Protein AF-A0A1J5R018-F1 (afdb_monomer_lite)

Secondary structure (DSSP, 8-state):
---GGG-TTTTS----TT-HHHHHHHHHHHS-------SS--EEEEEEETTS---EEEEEEEE-TTSEEEEEESS---TT-EEEEE-SSS--EEEEEEEEEE---GGGTTS--EEEEEEE------

pLDDT: mean 77.44, std 15.28, range [35.25, 94.56]

Sequence (126 aa):
MPDRSDDPTARLVDVNWDDPRLRELLEATAQLHIEHRGDFAPRAVLLREAEGGAARHALLVAESDDGARTLLTDAALERGAVVVLDRGGERRELAAVDDCRHGLRHEDSGRTVHIVVLRRIRSAGR

Organism: NCBI:txid410659

Structure (mmCIF, N/CA/C/O backbone):
data_AF-A0A1J5R018-F1
#
_entry.id   AF-A0A1J5R018-F1
#
loop_
_atom_site.group_PDB
_atom_site.id
_atom_site.type_symbol
_atom_site.label_atom_id
_atom_site.label_alt_id
_atom_site.label_comp_id
_atom_site.label_asym_id
_atom_site.label_entity_id
_atom_site.label_seq_id
_atom_site.pdbx_PDB_ins_code
_atom_site.Cartn_x
_atom_site.Cartn_y
_atom_site.Cartn_z
_atom_site.occupancy
_atom_site.B_iso_or_equiv
_atom_site.auth_seq_id
_atom_site.auth_comp_id
_atom_site.auth_asym_id
_atom_site.auth_atom_id
_atom_site.pdbx_PDB_model_num
ATOM 1 N N . MET A 1 1 ? -18.090 19.944 -43.398 1.00 42.53 1 MET A N 1
ATOM 2 C CA . MET A 1 1 ? -17.075 18.877 -43.291 1.00 42.53 1 MET A CA 1
ATOM 3 C C . MET A 1 1 ? -15.761 19.572 -42.987 1.00 42.53 1 MET A C 1
ATOM 5 O O . MET A 1 1 ? -15.274 20.243 -43.887 1.00 42.53 1 MET A O 1
ATOM 9 N N . PRO A 1 2 ? -15.276 19.586 -41.735 1.00 45.44 2 PRO A N 1
ATOM 10 C CA . PRO A 1 2 ? -14.013 20.242 -41.430 1.00 45.44 2 PRO A CA 1
ATOM 11 C C . PRO A 1 2 ? -12.852 19.410 -41.985 1.00 45.44 2 PRO A C 1
ATOM 13 O O . PRO A 1 2 ? -12.834 18.185 -41.861 1.00 45.44 2 PRO A O 1
ATOM 16 N N . ASP A 1 3 ? -11.948 20.112 -42.656 1.00 51.06 3 ASP A N 1
ATOM 17 C CA . ASP A 1 3 ? -10.719 19.615 -43.254 1.00 51.06 3 ASP A CA 1
ATOM 18 C C . ASP A 1 3 ? -9.801 19.042 -42.162 1.00 51.06 3 ASP A C 1
ATOM 20 O O . ASP A 1 3 ? -9.506 19.698 -41.165 1.00 51.06 3 ASP A O 1
ATOM 24 N N . ARG A 1 4 ? -9.395 17.782 -42.330 1.00 55.50 4 ARG A N 1
ATOM 25 C CA . ARG A 1 4 ? -8.567 17.017 -41.382 1.00 55.50 4 ARG A CA 1
ATOM 26 C C . ARG A 1 4 ? -7.070 17.341 -41.538 1.00 55.50 4 ARG A C 1
ATOM 28 O O . ARG A 1 4 ? -6.241 16.633 -40.976 1.00 55.50 4 ARG A O 1
ATOM 35 N N . SER A 1 5 ? -6.733 18.361 -42.333 1.00 55.53 5 SER A N 1
ATOM 36 C CA . SER A 1 5 ? -5.367 18.698 -42.749 1.00 55.53 5 SER A CA 1
ATOM 37 C C . SER A 1 5 ? -4.555 19.530 -41.742 1.00 55.53 5 SER A C 1
ATOM 39 O O . SER A 1 5 ? -3.364 19.722 -41.974 1.00 55.53 5 SER A O 1
ATOM 41 N N . ASP A 1 6 ? -5.145 19.984 -40.633 1.00 55.94 6 ASP A N 1
ATOM 42 C CA . ASP A 1 6 ? -4.478 20.838 -39.630 1.00 55.94 6 ASP A CA 1
ATOM 43 C C . ASP A 1 6 ? -4.406 20.182 -38.239 1.00 55.94 6 ASP A C 1
ATOM 45 O O . ASP A 1 6 ? -4.509 20.846 -37.209 1.00 55.94 6 ASP A O 1
ATOM 49 N N . ASP A 1 7 ? -4.227 18.859 -38.182 1.00 55.78 7 ASP A N 1
ATOM 50 C CA . ASP A 1 7 ? -3.831 18.210 -36.932 1.00 55.78 7 ASP A CA 1
ATOM 51 C C . ASP A 1 7 ? -2.290 18.180 -36.832 1.00 55.78 7 ASP A C 1
ATOM 53 O O . ASP A 1 7 ? -1.646 17.357 -37.495 1.00 55.78 7 ASP A O 1
ATOM 57 N N . PRO A 1 8 ? -1.655 19.051 -36.019 1.00 56.19 8 PRO A N 1
ATOM 58 C CA . PRO A 1 8 ? -0.201 19.079 -35.861 1.00 56.19 8 PRO A CA 1
ATOM 59 C C . PRO A 1 8 ? 0.344 17.798 -35.211 1.00 56.19 8 PRO A C 1
ATOM 61 O O . PRO A 1 8 ? 1.558 17.583 -35.215 1.00 56.19 8 PRO A O 1
ATOM 64 N N . THR A 1 9 ? -0.529 16.929 -34.684 1.00 57.19 9 THR A N 1
ATOM 65 C CA . THR A 1 9 ? -0.159 15.616 -34.149 1.00 57.19 9 THR A CA 1
ATOM 66 C C . THR A 1 9 ? -0.137 14.509 -35.202 1.00 57.19 9 THR A C 1
ATOM 68 O O . THR A 1 9 ? 0.443 13.457 -34.955 1.00 57.19 9 THR A O 1
ATOM 71 N N . ALA A 1 10 ? -0.639 14.746 -36.421 1.00 55.03 10 ALA A N 1
ATOM 72 C CA . ALA A 1 10 ? -0.625 13.750 -37.499 1.00 55.03 10 ALA A CA 1
ATOM 73 C C . ALA A 1 10 ? 0.793 13.373 -37.982 1.00 55.03 10 ALA A C 1
ATOM 75 O O . ALA A 1 10 ? 0.973 12.365 -38.660 1.00 55.03 10 ALA A O 1
ATOM 76 N N . ARG A 1 11 ? 1.808 14.177 -37.632 1.00 56.31 11 ARG A N 1
ATOM 77 C CA . ARG A 1 11 ? 3.239 13.895 -37.859 1.00 56.31 11 ARG A CA 1
ATOM 78 C C . ARG A 1 11 ? 3.963 13.366 -36.618 1.00 56.31 11 ARG A C 1
ATOM 80 O O . ARG A 1 11 ? 5.179 13.176 -36.667 1.00 56.31 11 ARG A O 1
ATOM 87 N N . LEU A 1 12 ? 3.265 13.172 -35.499 1.00 56.25 12 LEU A N 1
ATOM 88 C CA . LEU A 1 12 ? 3.886 12.704 -34.268 1.00 56.25 12 LEU A CA 1
ATOM 89 C C . LEU A 1 12 ? 4.086 11.189 -34.329 1.00 56.25 12 LEU A C 1
ATOM 91 O O . LEU A 1 12 ? 3.224 10.406 -33.956 1.00 56.25 12 LEU A O 1
ATOM 95 N N . VAL A 1 13 ? 5.308 10.850 -34.735 1.00 62.16 13 VAL A N 1
ATOM 96 C CA . VAL A 1 13 ? 6.027 9.607 -34.444 1.00 62.16 13 VAL A CA 1
ATOM 97 C C . VAL A 1 13 ? 5.469 8.368 -35.151 1.00 62.16 13 VAL A C 1
ATOM 99 O O . VAL A 1 13 ? 4.586 7.674 -34.658 1.00 62.16 13 VAL A O 1
AT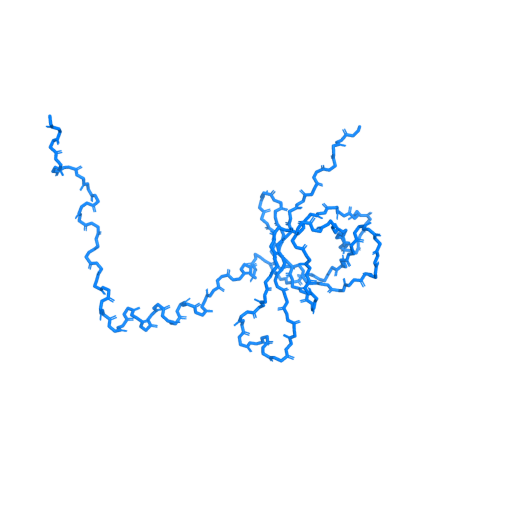OM 102 N N . ASP A 1 14 ? 6.076 8.043 -36.292 1.00 66.00 14 ASP A N 1
ATOM 103 C CA . ASP A 1 14 ? 5.951 6.725 -36.917 1.00 66.00 14 ASP A CA 1
ATOM 104 C C . ASP A 1 14 ? 6.762 5.715 -36.083 1.00 66.00 14 ASP A C 1
ATOM 106 O O . ASP A 1 14 ? 7.961 5.507 -36.289 1.00 66.00 14 ASP A O 1
ATOM 110 N N . VAL A 1 15 ? 6.145 5.200 -35.016 1.00 71.12 15 VAL A N 1
ATOM 111 C CA . VAL A 1 15 ? 6.767 4.213 -34.127 1.00 71.12 15 VAL A CA 1
ATOM 112 C C . VAL A 1 15 ? 6.747 2.857 -34.821 1.00 71.12 15 VAL A C 1
ATOM 114 O O . VAL A 1 15 ? 5.690 2.255 -35.005 1.00 71.12 15 VAL A O 1
ATOM 117 N N . ASN A 1 16 ? 7.929 2.339 -35.147 1.00 79.06 16 ASN A N 1
ATOM 118 C CA . ASN A 1 16 ? 8.066 0.971 -35.626 1.00 79.06 16 ASN A CA 1
ATOM 119 C C . ASN A 1 16 ? 7.985 -0.025 -34.454 1.00 79.06 16 ASN A C 1
ATOM 121 O O . ASN A 1 16 ? 8.980 -0.293 -33.783 1.00 79.06 16 ASN A O 1
ATOM 125 N N . TRP A 1 17 ? 6.803 -0.599 -34.233 1.00 79.62 17 TRP A N 1
ATOM 126 C CA . TRP A 1 17 ? 6.536 -1.584 -33.173 1.00 79.62 17 TRP A CA 1
ATOM 127 C C . TRP A 1 17 ? 7.205 -2.954 -33.379 1.00 79.62 17 TRP A C 1
ATOM 129 O O . TRP A 1 17 ? 7.241 -3.772 -32.453 1.00 79.62 17 TRP A O 1
ATOM 139 N N . ASP A 1 18 ? 7.748 -3.210 -34.569 1.00 84.00 18 ASP A N 1
ATOM 140 C CA . ASP A 1 18 ? 8.506 -4.421 -34.886 1.00 84.00 18 ASP A CA 1
ATOM 141 C C . ASP A 1 18 ? 10.023 -4.251 -34.715 1.00 84.00 18 ASP A C 1
ATOM 143 O O . ASP A 1 18 ? 10.764 -5.219 -34.898 1.00 84.00 18 ASP A O 1
ATOM 147 N N . ASP A 1 19 ? 10.502 -3.058 -34.340 1.00 85.38 19 ASP A N 1
ATOM 148 C CA . ASP A 1 19 ? 11.926 -2.825 -34.096 1.00 85.38 19 ASP A CA 1
ATOM 149 C C . ASP A 1 19 ? 12.416 -3.681 -32.903 1.00 85.38 19 ASP A C 1
ATOM 151 O O . ASP A 1 19 ? 11.940 -3.503 -31.774 1.00 85.38 19 ASP A O 1
ATOM 155 N N . PRO A 1 20 ? 13.378 -4.606 -33.105 1.00 82.12 20 PRO A N 1
ATOM 156 C CA . PRO A 1 20 ? 13.907 -5.440 -32.030 1.00 82.12 20 PRO A CA 1
ATOM 157 C C . PRO A 1 20 ? 14.577 -4.619 -30.924 1.00 82.12 20 PRO A C 1
ATOM 159 O O . PRO A 1 20 ? 14.483 -4.999 -29.764 1.00 82.12 20 PRO A O 1
ATOM 162 N N . ARG A 1 21 ? 15.172 -3.459 -31.235 1.00 79.75 21 ARG A N 1
ATOM 163 C CA . ARG A 1 21 ? 15.743 -2.562 -30.219 1.00 79.75 21 ARG A CA 1
ATOM 164 C C . ARG A 1 21 ? 14.659 -1.894 -29.385 1.00 79.75 21 ARG A C 1
ATOM 166 O O . ARG A 1 21 ? 14.857 -1.684 -28.193 1.00 79.75 21 ARG A O 1
ATOM 173 N N . LEU A 1 22 ? 13.514 -1.567 -29.992 1.00 80.62 22 LEU A N 1
ATOM 174 C CA . LEU A 1 22 ? 12.356 -1.066 -29.250 1.00 80.62 22 LEU A CA 1
ATOM 175 C C . LEU A 1 22 ? 11.802 -2.155 -28.331 1.00 80.62 22 LEU A C 1
ATOM 177 O O . LEU A 1 22 ? 11.496 -1.860 -27.183 1.00 80.62 22 LEU A O 1
ATOM 181 N N . ARG A 1 23 ? 11.724 -3.408 -28.792 1.00 80.12 23 ARG A N 1
ATOM 182 C CA . ARG A 1 23 ? 11.324 -4.545 -27.946 1.00 80.12 23 ARG A CA 1
ATOM 183 C C . ARG A 1 23 ? 12.297 -4.774 -26.798 1.00 80.12 23 ARG A C 1
ATOM 185 O O . ARG A 1 23 ? 11.848 -4.852 -25.666 1.00 80.12 23 ARG A O 1
ATOM 192 N N . GLU A 1 24 ? 13.600 -4.772 -27.060 1.00 80.06 24 GLU A N 1
ATOM 193 C CA . GLU A 1 24 ? 14.632 -4.874 -26.021 1.00 80.06 24 GLU A CA 1
ATOM 194 C C . GLU A 1 24 ? 14.529 -3.732 -25.003 1.00 80.06 24 GLU A C 1
ATOM 196 O O . GLU A 1 24 ? 14.615 -3.968 -23.800 1.00 80.06 24 GLU A O 1
ATOM 201 N N . LEU A 1 25 ? 14.294 -2.495 -25.455 1.00 78.06 25 LEU A N 1
ATOM 202 C CA . LEU A 1 25 ? 14.078 -1.352 -24.566 1.00 78.06 25 LEU A CA 1
ATOM 203 C C . LEU A 1 25 ? 12.780 -1.485 -23.767 1.00 78.06 25 LEU A C 1
ATOM 205 O O . LEU A 1 25 ? 12.777 -1.212 -22.569 1.00 78.06 25 LEU A O 1
ATOM 209 N N . LEU A 1 26 ? 11.681 -1.903 -24.394 1.00 76.06 26 LEU A N 1
ATOM 210 C CA . LEU A 1 26 ? 10.401 -2.122 -23.721 1.00 76.06 26 LEU A CA 1
ATOM 211 C C . LEU A 1 26 ? 10.483 -3.276 -22.719 1.00 76.06 26 LEU A C 1
ATOM 213 O O . LEU A 1 26 ? 9.935 -3.160 -21.635 1.00 76.06 26 LEU A O 1
ATOM 217 N N . GLU A 1 27 ? 11.214 -4.345 -23.017 1.00 70.94 27 GLU A N 1
ATOM 218 C CA . GLU A 1 27 ? 11.475 -5.453 -22.094 1.00 70.94 27 GLU A CA 1
ATOM 219 C C . GLU A 1 27 ? 12.395 -5.028 -20.940 1.00 70.94 27 GLU A C 1
ATOM 221 O O . GLU A 1 27 ? 12.107 -5.317 -19.776 1.00 70.94 27 GLU A O 1
ATOM 226 N N . ALA A 1 28 ? 13.459 -4.273 -21.232 1.00 63.47 28 ALA A N 1
ATOM 227 C CA . ALA A 1 28 ? 14.363 -3.726 -20.221 1.00 63.47 28 ALA A CA 1
ATOM 228 C C . ALA A 1 28 ? 13.650 -2.723 -19.297 1.00 63.47 28 ALA A C 1
ATOM 230 O O . ALA A 1 28 ? 13.910 -2.680 -18.095 1.00 63.47 28 ALA A O 1
ATOM 231 N N . THR A 1 29 ? 12.720 -1.938 -19.844 1.00 62.91 29 THR A N 1
ATOM 232 C CA . THR A 1 29 ? 11.903 -0.972 -19.093 1.00 62.91 29 THR A CA 1
ATOM 233 C C . THR A 1 29 ? 10.656 -1.596 -18.467 1.00 62.91 29 THR A C 1
ATOM 235 O O . THR A 1 29 ? 10.167 -1.075 -17.469 1.00 62.91 29 THR A O 1
ATOM 238 N N . ALA A 1 30 ? 10.179 -2.749 -18.940 1.00 58.16 30 ALA A N 1
ATOM 239 C CA . ALA A 1 30 ? 9.078 -3.482 -18.312 1.00 58.16 30 ALA A CA 1
ATOM 240 C C . ALA A 1 30 ? 9.445 -3.945 -16.895 1.00 58.16 30 ALA A C 1
ATOM 242 O O . ALA A 1 30 ? 8.578 -4.005 -16.021 1.00 58.16 30 ALA A O 1
ATOM 243 N N . GLN A 1 31 ? 10.730 -4.220 -16.646 1.00 50.97 31 GLN A N 1
ATOM 244 C CA . GLN A 1 31 ? 11.256 -4.498 -15.305 1.00 50.97 31 GLN A CA 1
ATOM 245 C C . GLN A 1 31 ? 11.511 -3.229 -14.482 1.00 50.97 31 GLN A C 1
ATOM 247 O O . GLN A 1 31 ? 11.562 -3.301 -13.255 1.00 50.97 31 GLN A O 1
ATOM 252 N N . LEU A 1 32 ? 11.585 -2.055 -15.119 1.00 52.91 32 LEU A N 1
ATOM 253 C CA . LEU A 1 32 ? 11.563 -0.752 -14.445 1.00 52.91 32 LEU A CA 1
ATOM 254 C C . LEU A 1 32 ? 10.144 -0.378 -13.995 1.00 52.91 32 LEU A C 1
ATOM 256 O O . LEU A 1 32 ? 9.812 0.806 -13.943 1.00 52.91 32 LEU A O 1
ATOM 260 N N . HIS A 1 33 ? 9.309 -1.371 -13.656 1.00 53.69 33 HIS A N 1
ATOM 261 C CA . HIS A 1 33 ? 8.016 -1.140 -13.031 1.00 53.69 33 HIS A CA 1
ATOM 262 C C . HIS A 1 33 ? 8.223 -0.164 -11.879 1.00 53.69 33 HIS A C 1
ATOM 264 O O . HIS A 1 33 ? 8.907 -0.449 -10.889 1.00 53.69 33 HIS A O 1
ATOM 270 N N . ILE A 1 34 ? 7.654 1.025 -12.056 1.00 54.84 34 ILE A N 1
ATOM 271 C CA . ILE A 1 34 ? 7.635 2.081 -11.063 1.00 54.84 34 ILE A CA 1
ATOM 272 C C . ILE A 1 34 ? 6.713 1.551 -9.975 1.00 54.84 34 ILE A C 1
ATOM 274 O O . ILE A 1 34 ? 5.522 1.830 -9.935 1.00 54.84 34 ILE A O 1
ATOM 278 N N . GLU A 1 35 ? 7.243 0.736 -9.071 1.00 55.78 35 GLU A N 1
ATOM 279 C CA . GLU A 1 35 ? 6.502 0.232 -7.916 1.00 55.78 35 GLU A CA 1
ATOM 280 C C . GLU A 1 35 ? 6.167 1.358 -6.918 1.00 55.78 35 GLU A C 1
ATOM 282 O O . GLU A 1 35 ? 5.782 1.084 -5.786 1.00 55.78 35 GLU A O 1
ATOM 287 N N . HIS A 1 36 ? 6.336 2.626 -7.329 1.00 56.53 36 HIS A N 1
ATOM 288 C CA . HIS A 1 36 ? 6.253 3.830 -6.510 1.00 56.53 36 HIS A CA 1
ATOM 289 C C . HIS A 1 36 ? 7.000 3.637 -5.183 1.00 56.53 36 HIS A C 1
ATOM 291 O O . HIS A 1 36 ? 6.556 4.048 -4.114 1.00 56.53 36 HIS A O 1
ATOM 297 N N . ARG A 1 37 ? 8.161 2.971 -5.262 1.00 62.66 37 ARG A N 1
ATOM 298 C CA . ARG A 1 37 ? 9.138 2.880 -4.179 1.00 62.66 37 ARG A CA 1
ATOM 299 C C . ARG A 1 37 ? 10.070 4.083 -4.282 1.00 62.66 37 ARG A C 1
ATOM 301 O O . ARG A 1 37 ? 11.194 3.937 -4.755 1.00 62.66 37 ARG A O 1
ATOM 308 N N . GLY A 1 38 ? 9.602 5.252 -3.861 1.00 56.34 38 GLY A N 1
ATOM 309 C CA . GLY A 1 38 ? 10.516 6.311 -3.445 1.00 56.34 38 GLY A CA 1
ATOM 310 C C . GLY A 1 38 ? 10.229 7.693 -4.001 1.00 56.34 38 GLY A C 1
ATOM 311 O O . GLY A 1 38 ? 10.772 8.062 -5.036 1.00 56.34 38 GLY A O 1
ATOM 312 N N . ASP A 1 39 ? 9.532 8.486 -3.192 1.00 58.81 39 ASP A N 1
ATOM 313 C CA . ASP A 1 39 ? 9.814 9.923 -3.088 1.00 58.81 39 ASP A CA 1
ATOM 314 C C . ASP A 1 39 ? 10.875 10.198 -1.993 1.00 58.81 39 ASP A C 1
ATOM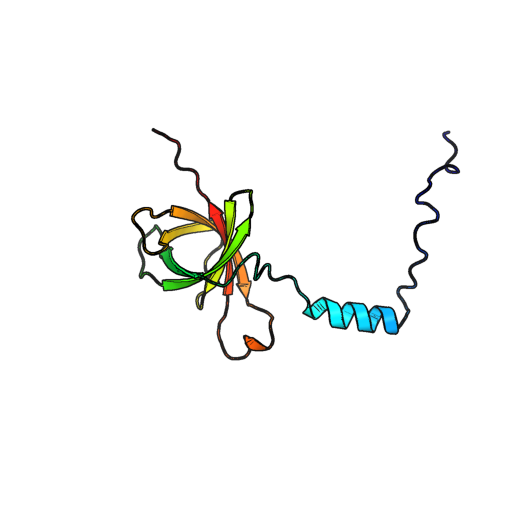 316 O O . ASP A 1 39 ? 11.504 11.254 -1.974 1.00 58.81 39 ASP A O 1
ATOM 320 N N . PHE A 1 40 ? 11.109 9.249 -1.066 1.00 74.19 40 PHE A N 1
ATOM 321 C CA . PHE A 1 40 ? 12.054 9.385 0.053 1.00 74.19 40 PHE A CA 1
ATOM 322 C C . PHE A 1 40 ? 12.569 8.031 0.590 1.00 74.19 40 PHE A C 1
ATOM 324 O O . PHE A 1 40 ? 12.085 6.961 0.222 1.00 74.19 40 PHE A O 1
ATOM 331 N N . ALA A 1 41 ? 13.567 8.080 1.484 1.00 78.94 41 ALA A N 1
ATOM 332 C CA . AL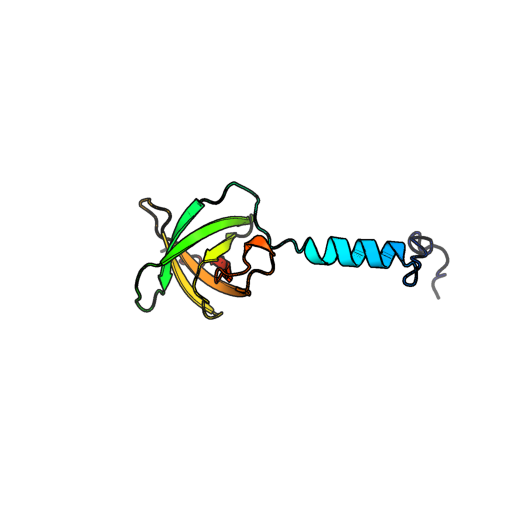A A 1 41 ? 14.151 6.899 2.128 1.00 78.94 41 ALA A CA 1
ATOM 333 C C . ALA A 1 41 ? 13.116 6.129 2.985 1.00 78.94 41 ALA A C 1
ATOM 335 O O . ALA A 1 41 ? 12.450 6.760 3.809 1.00 78.94 41 ALA A O 1
ATOM 336 N N . PRO A 1 42 ? 13.006 4.788 2.869 1.00 85.81 42 PRO A N 1
ATOM 337 C CA . PRO A 1 42 ? 12.000 4.005 3.585 1.00 85.81 42 PRO A CA 1
ATOM 338 C C . PRO A 1 42 ? 11.965 4.270 5.096 1.00 85.81 42 PRO A C 1
ATOM 340 O O . PRO A 1 42 ? 12.999 4.274 5.765 1.00 85.81 42 PRO A O 1
ATOM 343 N N . ARG A 1 43 ? 10.762 4.454 5.649 1.00 88.94 43 ARG A N 1
ATOM 344 C CA . ARG A 1 43 ? 10.536 4.711 7.081 1.00 88.94 43 ARG A CA 1
ATOM 345 C C . ARG A 1 43 ? 9.816 3.546 7.743 1.00 88.94 43 ARG A C 1
ATOM 347 O O . ARG A 1 43 ? 8.768 3.125 7.266 1.00 88.94 43 ARG A O 1
ATOM 354 N N . ALA A 1 44 ? 10.342 3.062 8.864 1.00 90.81 44 ALA A N 1
ATOM 355 C CA . ALA A 1 44 ? 9.680 2.024 9.647 1.00 90.81 44 ALA A CA 1
ATOM 356 C C . ALA A 1 44 ? 8.366 2.543 10.249 1.00 90.81 44 ALA A C 1
ATOM 358 O O . ALA A 1 44 ? 8.330 3.607 10.866 1.00 90.81 44 ALA A O 1
ATOM 359 N N . VAL A 1 45 ? 7.298 1.772 10.069 1.00 92.31 45 VAL A N 1
ATOM 360 C CA . VAL A 1 45 ? 5.960 2.041 10.602 1.00 92.31 45 VAL A CA 1
ATOM 361 C C . VAL A 1 45 ? 5.355 0.751 11.154 1.00 92.31 45 VAL A C 1
ATOM 363 O O . VAL A 1 45 ? 5.772 -0.355 10.802 1.00 92.31 45 VAL A O 1
ATOM 366 N N . LEU A 1 46 ? 4.366 0.893 12.030 1.00 92.81 46 LEU A N 1
ATOM 367 C CA . LEU A 1 46 ? 3.540 -0.205 12.512 1.00 92.81 46 LEU A CA 1
ATOM 368 C C . LEU A 1 46 ? 2.156 -0.119 11.874 1.00 92.81 46 LEU A C 1
ATOM 370 O O . LEU A 1 46 ? 1.543 0.948 11.819 1.00 92.81 46 LEU A O 1
ATOM 374 N N . LEU A 1 47 ? 1.660 -1.261 11.419 1.00 91.81 47 LEU A N 1
ATOM 375 C CA . LEU A 1 47 ? 0.351 -1.404 10.808 1.00 91.81 47 LEU A CA 1
ATOM 376 C C . LEU A 1 47 ? -0.521 -2.328 11.652 1.00 91.81 47 LEU A C 1
ATOM 378 O O . LEU A 1 47 ? -0.065 -3.387 12.078 1.00 91.81 47 LEU A O 1
ATOM 382 N N . ARG A 1 48 ? -1.777 -1.952 11.887 1.00 91.38 48 ARG A N 1
ATOM 383 C CA . ARG A 1 48 ? -2.744 -2.790 12.605 1.00 91.38 48 ARG A CA 1
ATOM 384 C C . ARG A 1 48 ? -4.102 -2.752 11.925 1.00 91.38 48 ARG A C 1
ATOM 386 O O . ARG A 1 48 ? -4.584 -1.673 11.617 1.00 91.38 48 ARG A O 1
ATOM 393 N N . GLU A 1 49 ? -4.742 -3.895 11.743 1.00 88.94 49 GLU A N 1
ATOM 394 C CA . GLU A 1 49 ? -6.123 -3.957 11.251 1.00 88.94 49 GLU A CA 1
ATOM 395 C C . GLU A 1 49 ? -7.092 -3.388 12.306 1.00 88.94 49 GLU A C 1
ATOM 397 O O . GLU A 1 49 ? -6.952 -3.640 13.507 1.00 88.94 49 GLU A O 1
ATOM 402 N N . ALA A 1 50 ? -8.044 -2.555 11.879 1.00 83.94 50 ALA A N 1
ATOM 403 C CA . ALA A 1 50 ? -8.921 -1.800 12.776 1.00 83.94 50 ALA A CA 1
ATOM 404 C C . ALA A 1 50 ? -9.951 -2.676 13.504 1.00 83.94 50 ALA A C 1
ATOM 406 O O . ALA A 1 50 ? -10.375 -2.318 14.601 1.00 83.94 50 ALA A O 1
ATOM 407 N N . GLU A 1 51 ? -10.302 -3.833 12.937 1.00 78.81 51 GLU A N 1
ATOM 408 C CA . GLU A 1 51 ? -11.188 -4.832 13.556 1.00 78.81 51 GLU A CA 1
ATOM 409 C C . GLU A 1 51 ? -10.525 -5.581 14.729 1.00 78.81 51 GLU A C 1
ATOM 411 O O . GLU A 1 51 ? -11.169 -6.360 15.428 1.00 78.81 51 GLU A O 1
ATOM 416 N N . GLY A 1 52 ? -9.249 -5.289 15.001 1.00 71.69 52 GLY A N 1
ATOM 417 C CA . GLY A 1 52 ? -8.441 -5.956 16.010 1.00 71.69 52 GLY A CA 1
ATOM 418 C C . GLY A 1 52 ? -7.420 -6.877 15.353 1.00 71.69 52 GLY A C 1
ATOM 419 O O . GLY A 1 52 ? -7.725 -7.635 14.444 1.00 71.69 52 GLY A O 1
ATOM 420 N N . GLY A 1 53 ? -6.168 -6.795 15.801 1.00 76.31 53 GLY A N 1
ATOM 421 C CA . GLY A 1 53 ? -5.077 -7.576 15.231 1.00 76.31 53 GLY A CA 1
ATOM 422 C C . GLY A 1 53 ? -3.728 -7.228 15.848 1.00 76.31 53 GLY A C 1
ATOM 423 O O . GLY A 1 53 ? -3.562 -6.188 16.497 1.00 76.31 53 GLY A O 1
ATOM 424 N N . ALA A 1 54 ? -2.747 -8.108 15.649 1.00 83.44 54 ALA A N 1
ATOM 425 C CA . ALA A 1 54 ? -1.365 -7.822 16.014 1.00 83.44 54 ALA A CA 1
ATOM 426 C C . ALA A 1 54 ? -0.831 -6.661 15.161 1.00 83.44 54 ALA A C 1
ATOM 428 O O . ALA A 1 54 ? -1.152 -6.546 13.979 1.00 83.44 54 ALA A O 1
ATOM 429 N N . ALA A 1 55 ? -0.014 -5.792 15.763 1.00 86.44 55 ALA A N 1
ATOM 430 C CA . ALA A 1 55 ? 0.727 -4.821 14.969 1.00 86.44 55 ALA A CA 1
ATOM 431 C C . ALA A 1 55 ? 1.801 -5.551 14.155 1.00 86.44 55 ALA A C 1
ATOM 433 O O . ALA A 1 55 ? 2.524 -6.385 14.698 1.00 86.44 55 ALA A O 1
ATOM 434 N N . ARG A 1 56 ? 1.903 -5.218 12.872 1.00 89.88 56 ARG A N 1
ATOM 435 C CA . ARG A 1 56 ? 2.915 -5.727 11.948 1.00 89.88 56 ARG A CA 1
ATOM 436 C C . ARG A 1 56 ? 3.874 -4.606 11.578 1.00 89.88 56 ARG A C 1
ATOM 438 O O . ARG A 1 56 ? 3.469 -3.446 11.484 1.00 89.88 56 ARG A O 1
ATOM 445 N N . HIS A 1 57 ? 5.138 -4.949 11.372 1.00 91.44 57 HIS A N 1
ATOM 446 C CA . HIS A 1 57 ? 6.111 -4.001 10.849 1.00 91.44 57 HIS A CA 1
ATOM 447 C C . HIS A 1 57 ? 5.895 -3.808 9.347 1.00 91.44 57 HIS A C 1
ATOM 449 O O . HIS A 1 57 ? 5.652 -4.760 8.608 1.00 91.44 57 HIS A O 1
ATOM 455 N N . ALA A 1 58 ? 5.997 -2.564 8.899 1.00 91.94 58 ALA A N 1
ATOM 456 C CA . ALA A 1 58 ? 5.993 -2.211 7.491 1.00 91.94 58 ALA A CA 1
ATOM 457 C C . ALA A 1 58 ? 6.976 -1.063 7.238 1.00 91.94 58 ALA A C 1
ATOM 459 O O . ALA A 1 58 ? 7.452 -0.400 8.165 1.00 91.94 58 ALA A O 1
ATOM 460 N N . LEU A 1 59 ? 7.285 -0.829 5.968 1.00 91.19 59 LEU A N 1
ATOM 461 C CA . LEU A 1 59 ? 8.112 0.280 5.517 1.00 91.19 59 LEU A CA 1
ATOM 462 C C . LEU A 1 59 ? 7.265 1.213 4.666 1.00 91.19 59 LEU A C 1
ATOM 464 O O . LEU A 1 59 ? 6.745 0.811 3.633 1.00 91.19 59 LEU A O 1
ATOM 468 N N . LEU A 1 60 ? 7.145 2.466 5.079 1.00 90.50 60 LEU A N 1
ATOM 469 C CA . LEU A 1 60 ? 6.549 3.523 4.277 1.00 90.50 60 LEU A CA 1
ATOM 470 C C . LEU A 1 60 ? 7.572 4.014 3.252 1.00 90.50 60 LEU A C 1
ATOM 472 O O . LEU A 1 60 ? 8.649 4.471 3.640 1.00 90.50 60 LEU A O 1
ATOM 476 N N . VAL A 1 61 ? 7.234 3.904 1.967 1.00 89.19 61 VAL A N 1
ATOM 477 C CA . VAL A 1 61 ? 8.163 4.157 0.850 1.00 89.19 61 VAL A CA 1
ATOM 478 C C . VAL A 1 61 ? 7.732 5.281 -0.089 1.00 89.19 61 VAL A C 1
ATOM 480 O O . VAL A 1 61 ? 8.568 5.796 -0.827 1.00 89.19 61 VAL A O 1
ATOM 483 N N . ALA A 1 62 ? 6.463 5.687 -0.059 1.00 88.00 62 ALA A N 1
ATOM 484 C CA . ALA A 1 62 ? 5.990 6.874 -0.767 1.00 88.00 62 ALA A CA 1
ATOM 485 C C . ALA A 1 62 ? 4.765 7.483 -0.080 1.00 88.00 62 ALA A C 1
ATOM 487 O O . ALA A 1 62 ? 3.974 6.780 0.559 1.00 88.00 62 ALA A O 1
ATOM 488 N N . GLU A 1 63 ? 4.616 8.794 -0.241 1.00 87.56 63 GLU A N 1
ATOM 489 C CA . GLU A 1 63 ? 3.434 9.562 0.136 1.00 87.56 63 GLU A CA 1
ATOM 490 C C . GLU A 1 63 ? 3.142 10.543 -0.991 1.00 87.56 6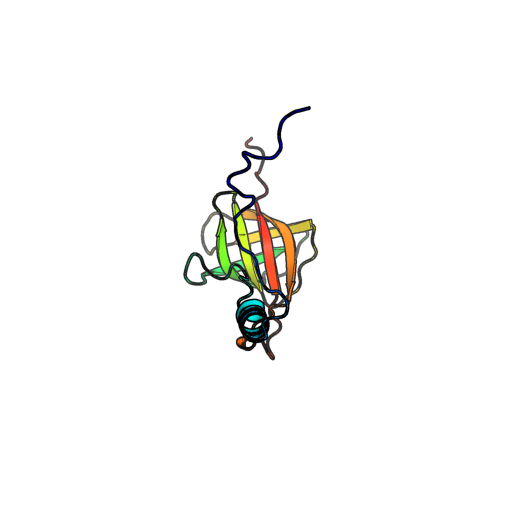3 GLU A C 1
ATOM 492 O O . GLU A 1 63 ? 4.008 11.319 -1.372 1.00 87.56 63 GLU A O 1
ATOM 497 N N . SER A 1 64 ? 1.919 10.509 -1.495 1.00 84.06 64 SER A N 1
ATOM 498 C CA . SER A 1 64 ? 1.457 11.412 -2.548 1.00 84.06 64 SER A CA 1
ATOM 499 C C . SER A 1 64 ? 0.670 12.580 -1.955 1.00 84.06 64 SER A C 1
ATOM 501 O O . SER A 1 64 ? 0.127 12.489 -0.849 1.00 84.06 64 SER A O 1
ATOM 503 N N . ASP A 1 65 ? 0.593 13.683 -2.701 1.00 80.31 65 ASP A N 1
ATOM 504 C CA . ASP A 1 65 ? -0.062 14.923 -2.260 1.00 80.31 65 ASP A CA 1
ATOM 505 C C . ASP A 1 65 ? -1.569 14.757 -1.990 1.00 80.31 65 ASP A C 1
ATOM 507 O O . ASP A 1 65 ? -2.151 15.485 -1.181 1.00 80.31 65 ASP A O 1
ATOM 511 N N . ASP A 1 66 ? -2.216 13.774 -2.625 1.00 81.50 66 ASP A N 1
ATOM 512 C CA . ASP A 1 66 ? -3.625 13.431 -2.394 1.00 81.50 66 ASP A CA 1
ATOM 513 C C . ASP A 1 66 ? -3.851 12.634 -1.087 1.00 81.50 66 ASP A C 1
ATOM 515 O O . ASP A 1 66 ? -4.990 12.436 -0.644 1.00 81.50 66 ASP A O 1
ATOM 519 N N . GLY A 1 67 ? -2.762 12.238 -0.420 1.00 83.75 67 GLY A N 1
ATOM 520 C CA . GLY A 1 67 ? -2.757 11.474 0.817 1.00 83.75 67 GLY A CA 1
ATOM 521 C C . GLY A 1 67 ? -2.729 9.956 0.632 1.00 83.75 67 GLY A C 1
ATOM 522 O O . GLY A 1 67 ? -2.940 9.253 1.632 1.00 83.75 67 GLY A O 1
ATOM 523 N N . ALA A 1 68 ? -2.487 9.438 -0.579 1.00 88.88 68 ALA A N 1
ATOM 524 C CA . ALA A 1 68 ? -2.202 8.022 -0.779 1.00 88.88 68 ALA A CA 1
ATOM 525 C C . ALA A 1 68 ? -0.778 7.681 -0.315 1.00 88.88 68 ALA A C 1
ATOM 527 O O . ALA A 1 68 ? 0.156 8.481 -0.428 1.00 88.88 68 ALA A O 1
ATOM 528 N N . ARG A 1 69 ? -0.613 6.489 0.256 1.00 91.00 69 ARG A N 1
ATOM 529 C CA . ARG A 1 69 ? 0.632 6.043 0.893 1.00 91.00 69 ARG A CA 1
ATOM 530 C C . ARG A 1 69 ? 0.979 4.652 0.422 1.00 91.00 69 ARG A C 1
ATOM 532 O O . ARG A 1 69 ? 0.123 3.775 0.465 1.00 91.00 69 ARG A O 1
ATOM 539 N N . THR A 1 70 ? 2.233 4.436 0.068 1.00 91.69 70 THR A N 1
ATOM 540 C CA . THR A 1 70 ? 2.712 3.122 -0.365 1.00 91.69 70 THR A CA 1
ATOM 541 C C . THR A 1 70 ? 3.554 2.503 0.737 1.00 91.69 70 THR A C 1
ATOM 543 O O . THR A 1 70 ? 4.518 3.114 1.211 1.00 91.69 70 THR A O 1
ATOM 546 N N . LEU A 1 71 ? 3.189 1.292 1.151 1.00 91.94 71 LEU A N 1
ATOM 547 C CA . LEU A 1 71 ? 3.897 0.497 2.144 1.00 91.94 71 LEU A CA 1
ATOM 548 C C . LEU A 1 71 ? 4.498 -0.760 1.517 1.00 91.94 71 LEU A C 1
ATOM 550 O O . LEU A 1 71 ? 3.914 -1.348 0.609 1.00 91.94 71 LEU A O 1
ATOM 554 N N . LEU A 1 72 ? 5.617 -1.207 2.076 1.00 91.25 72 LEU A N 1
ATOM 555 C CA . LEU A 1 72 ? 6.144 -2.556 1.914 1.00 91.25 72 LEU A CA 1
ATOM 556 C C . LEU A 1 72 ? 5.920 -3.334 3.208 1.00 91.25 72 LEU A C 1
ATOM 558 O O . LEU A 1 72 ? 6.276 -2.860 4.288 1.00 91.25 72 LEU A O 1
ATOM 562 N N . THR A 1 73 ? 5.346 -4.523 3.109 1.00 91.06 73 THR A N 1
ATOM 563 C CA . THR A 1 73 ? 5.092 -5.411 4.251 1.00 91.06 73 THR A CA 1
ATOM 564 C C . THR A 1 73 ? 5.302 -6.865 3.842 1.00 91.06 73 THR A C 1
ATOM 566 O O . THR A 1 73 ? 5.347 -7.180 2.656 1.00 91.06 73 THR A O 1
ATOM 569 N N . ASP A 1 74 ? 5.467 -7.748 4.818 1.00 89.88 74 ASP A N 1
ATOM 570 C CA . ASP A 1 74 ? 5.610 -9.188 4.623 1.00 89.88 74 ASP A CA 1
ATOM 571 C C . ASP A 1 74 ? 4.273 -9.941 4.558 1.00 89.88 74 ASP A C 1
ATOM 573 O O . ASP A 1 74 ? 4.248 -11.141 4.284 1.00 89.88 74 ASP A O 1
ATOM 577 N N . ALA A 1 75 ? 3.159 -9.238 4.767 1.00 87.06 75 ALA A N 1
ATOM 578 C CA . ALA A 1 75 ? 1.820 -9.805 4.776 1.00 87.06 75 ALA A CA 1
ATOM 579 C C . ALA A 1 75 ? 0.926 -9.180 3.701 1.00 87.06 75 ALA A C 1
ATOM 581 O O . ALA A 1 75 ? 0.874 -7.961 3.541 1.00 87.06 75 ALA A O 1
ATOM 582 N N . ALA A 1 76 ? 0.159 -10.020 3.009 1.00 89.31 76 ALA A N 1
ATOM 583 C CA . ALA A 1 76 ? -0.936 -9.548 2.176 1.00 89.31 76 ALA A CA 1
ATOM 584 C C . ALA A 1 76 ? -2.005 -8.879 3.049 1.00 89.31 76 ALA A C 1
ATOM 586 O O . ALA A 1 76 ? -2.307 -9.353 4.147 1.00 89.31 76 ALA A O 1
ATOM 587 N N . LEU A 1 77 ? -2.600 -7.805 2.538 1.00 90.00 77 LEU A N 1
ATOM 588 C CA . LEU A 1 77 ? -3.754 -7.162 3.151 1.00 90.00 77 LEU A CA 1
ATOM 589 C C . LEU A 1 77 ? -4.933 -7.206 2.195 1.00 90.00 77 LEU A C 1
ATOM 591 O O . LEU A 1 77 ? -4.777 -7.049 0.982 1.00 90.00 77 LEU A O 1
ATOM 595 N N . GLU A 1 78 ? -6.123 -7.383 2.750 1.00 90.88 78 GLU A N 1
ATOM 596 C CA . GLU A 1 78 ? -7.339 -7.386 1.955 1.00 90.88 78 GLU A CA 1
ATOM 597 C C . GLU A 1 78 ? -7.675 -5.977 1.473 1.00 90.88 78 GLU A C 1
ATOM 599 O O . GLU A 1 78 ? -7.641 -5.000 2.226 1.00 90.88 78 GLU A O 1
ATOM 604 N N . ARG A 1 79 ? -8.033 -5.868 0.193 1.00 93.19 79 ARG A N 1
ATOM 605 C CA . ARG A 1 79 ? -8.520 -4.613 -0.372 1.00 93.19 79 ARG A CA 1
ATOM 606 C C . ARG A 1 79 ? -9.804 -4.191 0.344 1.00 93.19 79 ARG A C 1
ATOM 608 O O . ARG A 1 79 ? -10.728 -4.980 0.495 1.00 93.19 79 ARG A O 1
ATOM 615 N N . GLY A 1 80 ? -9.867 -2.928 0.748 1.00 91.56 80 GLY A N 1
ATOM 616 C CA . GLY A 1 80 ? -10.964 -2.364 1.532 1.00 91.56 80 GLY A CA 1
ATOM 617 C C . GLY A 1 80 ? -10.791 -2.497 3.045 1.00 91.56 80 GLY A C 1
ATOM 618 O O . GLY A 1 80 ? -11.499 -1.801 3.773 1.00 91.56 80 GLY A O 1
ATOM 619 N N . ALA A 1 81 ? -9.835 -3.301 3.528 1.00 91.44 81 ALA A N 1
ATOM 620 C CA . ALA A 1 81 ? -9.565 -3.416 4.956 1.00 91.44 81 ALA A CA 1
ATOM 621 C C . ALA A 1 81 ? -9.171 -2.058 5.547 1.00 91.44 81 ALA A C 1
ATOM 623 O O . ALA A 1 81 ? -8.393 -1.297 4.959 1.00 91.44 81 ALA A O 1
ATOM 624 N N . VAL A 1 82 ? -9.705 -1.755 6.729 1.00 93.25 82 VAL A N 1
ATOM 625 C CA . VAL A 1 82 ? -9.349 -0.547 7.470 1.00 93.25 82 VAL A CA 1
ATOM 626 C C . VAL A 1 82 ? -8.169 -0.860 8.373 1.00 93.25 82 VAL A C 1
ATOM 628 O O . VAL A 1 82 ? -8.196 -1.797 9.167 1.00 93.25 82 VAL A O 1
ATOM 631 N N . VAL A 1 83 ? -7.132 -0.043 8.269 1.00 93.12 83 VAL A N 1
ATOM 632 C CA . VAL A 1 83 ? -5.888 -0.185 9.011 1.00 93.12 83 VAL A 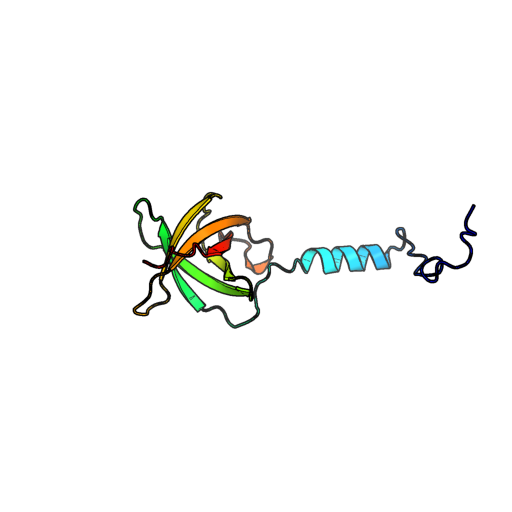CA 1
ATOM 633 C C . VAL A 1 83 ? -5.560 1.097 9.763 1.00 93.12 83 VAL A C 1
ATOM 635 O O . VAL A 1 83 ? -5.891 2.210 9.353 1.00 93.12 83 VAL A O 1
ATOM 638 N N . VAL A 1 84 ? -4.884 0.926 10.887 1.00 92.62 84 VAL A N 1
ATOM 639 C CA . VAL A 1 84 ? -4.284 1.972 11.697 1.00 92.62 84 VAL A CA 1
ATOM 640 C C . VAL A 1 84 ? -2.790 1.976 11.411 1.00 92.62 84 VAL A C 1
ATOM 642 O O . VAL A 1 84 ? -2.100 0.987 11.662 1.00 92.62 84 VAL A O 1
ATOM 645 N N . LEU A 1 85 ? -2.303 3.099 10.898 1.00 91.50 85 LEU A N 1
ATOM 646 C CA . LEU A 1 85 ? -0.890 3.368 10.683 1.00 91.50 85 LEU A CA 1
ATOM 647 C C . LEU A 1 85 ? -0.326 4.122 11.892 1.00 91.50 85 LEU A C 1
ATOM 649 O O . LEU A 1 85 ? -0.826 5.190 12.257 1.00 91.50 85 LEU A O 1
ATOM 653 N N . ASP A 1 86 ? 0.723 3.576 12.496 1.00 90.88 86 ASP A N 1
ATOM 654 C CA . ASP A 1 86 ? 1.457 4.170 13.611 1.00 90.88 86 ASP A CA 1
ATOM 655 C C . ASP A 1 86 ? 2.910 4.419 13.183 1.00 90.88 86 ASP A C 1
ATOM 657 O O . ASP A 1 86 ? 3.637 3.508 12.787 1.00 90.88 86 ASP A O 1
ATOM 661 N N . ARG A 1 87 ? 3.319 5.690 13.212 1.00 88.00 87 ARG A N 1
ATOM 662 C CA . ARG A 1 87 ? 4.634 6.155 12.747 1.00 88.00 87 ARG A CA 1
ATOM 663 C C . ARG A 1 87 ? 5.6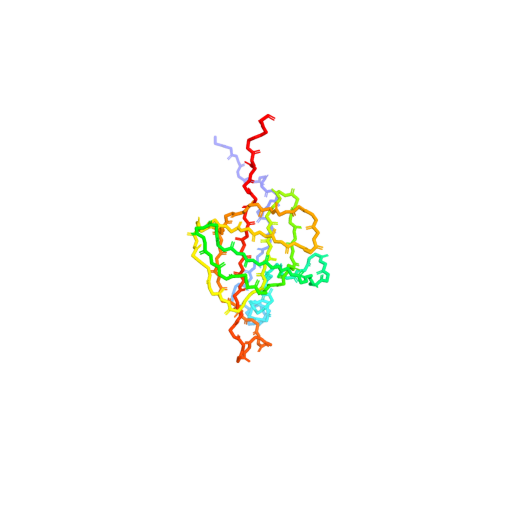27 6.373 13.897 1.00 88.00 87 ARG A C 1
ATOM 665 O O . ARG A 1 87 ? 6.630 7.051 13.699 1.00 88.00 87 ARG A O 1
ATOM 672 N N . GLY A 1 88 ? 5.344 5.854 15.096 1.00 76.62 88 GLY A N 1
ATOM 673 C CA . GLY A 1 88 ? 6.209 6.023 16.269 1.00 76.62 88 GLY A CA 1
ATOM 674 C C . GLY A 1 88 ? 6.082 7.391 16.953 1.00 76.62 88 GLY A C 1
ATOM 675 O O . GLY A 1 88 ? 7.036 7.858 17.566 1.00 76.62 88 GLY A O 1
ATOM 676 N N . GLY A 1 89 ? 4.917 8.038 16.845 1.00 69.00 89 GLY A N 1
ATOM 677 C CA . GLY A 1 89 ? 4.591 9.318 17.490 1.00 69.00 89 GLY A CA 1
ATOM 678 C C . GLY A 1 89 ? 3.155 9.337 18.029 1.00 69.00 89 GLY A C 1
ATOM 679 O O . GLY A 1 89 ? 2.463 8.325 17.993 1.00 69.00 89 GLY A O 1
ATOM 680 N N . GLU A 1 90 ? 2.671 10.484 18.515 1.00 59.44 90 GLU A N 1
ATOM 681 C CA . GLU A 1 90 ? 1.378 10.550 19.228 1.00 59.44 90 GLU A CA 1
ATOM 682 C C . GLU A 1 90 ? 0.135 10.343 18.343 1.00 59.44 90 GLU A C 1
ATOM 684 O O . GLU A 1 90 ? -0.941 10.023 18.853 1.00 59.44 90 GLU A O 1
ATOM 689 N N . ARG A 1 91 ? 0.243 10.500 17.015 1.00 73.56 91 ARG A N 1
ATOM 690 C CA . ARG A 1 91 ? -0.921 10.455 16.120 1.00 73.56 91 ARG A CA 1
ATOM 691 C C . ARG A 1 91 ? -0.946 9.199 15.259 1.00 73.56 91 ARG A C 1
ATOM 693 O O . ARG A 1 91 ? -0.214 9.079 14.281 1.00 73.56 91 ARG A O 1
ATOM 700 N N . ARG A 1 92 ? -1.871 8.306 15.603 1.00 86.31 92 ARG A N 1
ATOM 701 C CA . ARG A 1 92 ? -2.284 7.174 14.770 1.00 86.31 92 ARG A CA 1
ATOM 702 C C . ARG A 1 92 ? -3.240 7.639 13.680 1.00 86.31 92 ARG A C 1
ATOM 704 O O . ARG A 1 92 ? -4.075 8.517 13.907 1.00 86.31 92 ARG A O 1
ATOM 711 N N . GLU A 1 93 ? -3.134 7.040 12.503 1.00 89.38 93 GLU A N 1
ATOM 712 C CA . GLU A 1 93 ? -3.918 7.431 11.334 1.00 89.38 93 GLU A CA 1
ATOM 713 C C . GLU A 1 93 ? -4.736 6.258 10.807 1.00 89.38 93 GLU A C 1
ATOM 715 O O . GLU A 1 93 ? -4.202 5.173 10.603 1.00 89.38 93 GLU A O 1
ATOM 720 N N . LEU A 1 94 ? -6.025 6.486 10.552 1.00 91.81 94 LEU A N 1
ATOM 721 C CA . LEU A 1 94 ? -6.887 5.511 9.888 1.00 91.81 94 LEU A CA 1
ATOM 722 C C . LEU A 1 94 ? -6.736 5.616 8.367 1.00 91.81 94 LEU A C 1
ATOM 724 O O . LEU A 1 94 ? -6.792 6.708 7.790 1.00 91.81 94 LEU A O 1
ATOM 728 N N . ALA A 1 95 ? -6.580 4.471 7.718 1.00 93.00 95 ALA A N 1
ATOM 729 C CA . ALA A 1 95 ? -6.507 4.344 6.273 1.00 93.00 95 ALA A CA 1
ATOM 730 C C . ALA A 1 95 ? -7.249 3.088 5.806 1.00 93.00 95 ALA A C 1
ATOM 732 O O . ALA A 1 95 ? -7.440 2.155 6.577 1.00 93.00 95 ALA A O 1
ATOM 733 N N . ALA A 1 96 ? -7.669 3.073 4.547 1.00 94.38 96 ALA A N 1
ATOM 734 C CA . ALA A 1 96 ? -8.205 1.893 3.884 1.00 94.38 96 ALA A CA 1
ATOM 735 C C . ALA A 1 96 ? -7.177 1.362 2.884 1.00 94.38 96 ALA A C 1
ATOM 737 O O . ALA A 1 96 ? -6.500 2.155 2.224 1.00 94.38 96 ALA A O 1
ATOM 738 N N . VAL A 1 97 ? -7.082 0.043 2.753 1.00 94.56 97 VAL A N 1
ATOM 739 C CA . VAL A 1 97 ? -6.282 -0.603 1.708 1.00 94.56 97 VAL A CA 1
ATOM 740 C C . VAL A 1 97 ? -6.972 -0.393 0.365 1.00 94.56 97 VAL A C 1
ATOM 742 O O . VAL A 1 97 ? -8.090 -0.859 0.155 1.00 94.56 97 VAL A O 1
ATOM 745 N N . ASP A 1 98 ? -6.318 0.323 -0.538 1.00 93.62 98 ASP A N 1
ATOM 746 C CA . ASP A 1 98 ? -6.825 0.576 -1.885 1.00 93.62 98 ASP A CA 1
ATOM 747 C C . ASP A 1 98 ? -6.319 -0.472 -2.883 1.00 93.62 98 ASP A C 1
ATOM 749 O O . ASP A 1 98 ? -7.079 -0.938 -3.731 1.00 93.62 98 ASP A O 1
ATOM 753 N N . ASP A 1 99 ? -5.066 -0.901 -2.723 1.00 92.31 99 ASP A N 1
ATOM 754 C CA . ASP A 1 99 ? -4.442 -1.959 -3.516 1.00 92.31 99 ASP A CA 1
ATOM 755 C C . ASP A 1 99 ? -3.447 -2.767 -2.672 1.00 92.31 99 ASP A C 1
ATOM 757 O O . ASP A 1 99 ? -2.817 -2.236 -1.754 1.00 92.31 99 ASP A O 1
ATOM 761 N N . CYS A 1 100 ? -3.297 -4.050 -2.993 1.00 91.81 100 CYS A N 1
ATOM 762 C CA . CYS A 1 100 ? -2.290 -4.927 -2.405 1.00 91.81 100 CYS A CA 1
ATOM 763 C C . CYS A 1 100 ? -1.822 -5.937 -3.452 1.00 91.81 100 CYS A C 1
ATOM 765 O O . CYS A 1 100 ? -2.613 -6.728 -3.965 1.00 91.81 100 CYS A O 1
ATOM 767 N N . ARG A 1 101 ? -0.520 -5.944 -3.736 1.00 88.69 101 ARG A N 1
ATOM 768 C CA . ARG A 1 101 ? 0.092 -6.828 -4.735 1.00 88.69 101 ARG A CA 1
ATOM 769 C C . ARG A 1 101 ? 1.461 -7.318 -4.289 1.00 88.69 101 ARG A C 1
ATOM 771 O O . ARG A 1 101 ? 2.078 -6.724 -3.411 1.00 88.69 101 ARG A O 1
ATOM 778 N N . HIS A 1 102 ? 1.944 -8.398 -4.892 1.00 85.81 102 HIS A N 1
ATOM 779 C CA . HIS A 1 102 ? 3.311 -8.865 -4.662 1.00 85.81 102 HIS A CA 1
ATOM 780 C C . HIS A 1 102 ? 4.337 -7.917 -5.289 1.00 85.81 102 HIS A C 1
ATOM 782 O O . HIS A 1 102 ? 4.105 -7.376 -6.372 1.00 85.81 102 HIS A O 1
ATOM 788 N N . GLY A 1 103 ? 5.467 -7.735 -4.602 1.00 81.25 103 GLY A N 1
ATOM 789 C CA . GLY A 1 103 ? 6.655 -7.111 -5.172 1.00 81.25 103 GLY A CA 1
ATOM 790 C C . GLY A 1 103 ? 7.215 -7.967 -6.305 1.00 81.25 103 GLY A C 1
ATOM 791 O O . GLY A 1 103 ? 7.242 -9.194 -6.211 1.00 81.25 103 GLY A O 1
ATOM 792 N N . LEU A 1 104 ? 7.624 -7.315 -7.389 1.00 73.25 104 LEU A N 1
ATOM 793 C CA . LEU A 1 104 ? 8.117 -7.954 -8.609 1.00 73.25 104 LEU A CA 1
ATOM 794 C C . LEU A 1 104 ? 9.633 -7.800 -8.774 1.00 73.25 104 LEU A C 1
ATOM 796 O O . LEU A 1 104 ? 10.200 -8.306 -9.745 1.00 73.25 104 LEU A O 1
ATOM 800 N N . ARG A 1 105 ? 10.312 -7.098 -7.857 1.00 71.31 105 ARG A N 1
ATOM 801 C CA . ARG A 1 105 ? 11.755 -6.885 -7.967 1.00 71.31 105 ARG A CA 1
ATOM 802 C C . ARG A 1 105 ? 12.521 -8.171 -7.711 1.00 71.31 105 ARG A C 1
ATOM 804 O O . ARG A 1 105 ? 12.225 -8.927 -6.792 1.00 71.31 105 ARG A O 1
ATOM 811 N N . HIS A 1 106 ? 13.596 -8.357 -8.471 1.00 62.16 106 HIS A N 1
ATOM 812 C CA . HIS A 1 106 ? 14.475 -9.510 -8.309 1.00 62.16 106 HIS A CA 1
ATOM 813 C C . HIS A 1 106 ? 15.078 -9.594 -6.894 1.00 62.16 106 HIS A C 1
ATOM 815 O O . HIS A 1 106 ? 15.248 -10.690 -6.372 1.00 62.16 106 HIS A O 1
ATOM 821 N N . GLU A 1 107 ? 15.320 -8.450 -6.243 1.00 66.38 107 GLU A N 1
ATOM 822 C CA . GLU A 1 107 ? 15.795 -8.353 -4.851 1.00 66.38 107 GLU A CA 1
ATOM 823 C C . GLU A 1 107 ? 14.778 -8.830 -3.798 1.00 66.38 107 GLU A C 1
ATOM 825 O O . GLU A 1 107 ? 15.169 -9.168 -2.680 1.00 66.38 107 GLU A O 1
ATOM 830 N N . ASP A 1 108 ? 13.495 -8.920 -4.161 1.00 63.78 108 ASP A N 1
ATOM 831 C CA . ASP A 1 108 ? 12.446 -9.505 -3.324 1.00 63.78 108 ASP A CA 1
ATOM 832 C C . ASP A 1 108 ? 12.366 -11.038 -3.504 1.00 63.78 108 ASP A C 1
ATOM 834 O O . ASP A 1 108 ? 11.628 -11.713 -2.788 1.00 63.78 108 ASP A O 1
ATOM 838 N N . SER A 1 109 ? 13.148 -11.636 -4.417 1.00 57.53 109 SER A N 1
ATOM 839 C CA . SER A 1 109 ? 13.168 -13.093 -4.615 1.00 57.53 109 SER A CA 1
ATOM 840 C C . SER A 1 109 ? 13.587 -13.805 -3.324 1.00 57.53 109 SER A C 1
ATOM 842 O O . SER A 1 109 ? 14.710 -13.657 -2.845 1.00 57.53 109 SER A O 1
ATOM 844 N N . GLY A 1 110 ? 12.674 -14.595 -2.751 1.00 64.00 110 GLY A N 1
ATOM 845 C CA . GLY A 1 110 ? 12.884 -15.307 -1.484 1.00 64.00 110 GLY A CA 1
ATOM 846 C C . GLY A 1 110 ? 12.443 -14.544 -0.229 1.00 64.00 110 GLY A C 1
ATOM 847 O O . GLY A 1 110 ? 12.527 -15.095 0.868 1.00 64.00 110 GLY A O 1
ATOM 848 N N . ARG A 1 111 ? 11.933 -13.313 -0.365 1.00 70.38 111 ARG A N 1
ATOM 849 C CA . ARG A 1 111 ? 11.230 -12.582 0.696 1.00 70.38 111 ARG A CA 1
ATOM 850 C C . ARG A 1 111 ? 9.796 -12.337 0.248 1.00 70.38 111 ARG A C 1
ATOM 852 O O . ARG A 1 111 ? 9.560 -11.781 -0.817 1.00 70.38 111 ARG A O 1
ATOM 859 N N . THR A 1 112 ? 8.820 -12.733 1.057 1.00 79.88 112 THR A N 1
ATOM 860 C CA . THR A 1 112 ? 7.433 -12.345 0.793 1.00 79.88 112 THR A CA 1
ATOM 861 C C . THR A 1 112 ? 7.341 -10.838 1.001 1.00 79.88 112 THR A C 1
ATOM 863 O O . THR A 1 112 ? 7.374 -10.382 2.136 1.00 79.88 112 THR A O 1
ATOM 866 N N . VAL A 1 113 ? 7.318 -10.061 -0.082 1.00 86.94 113 VAL A N 1
ATOM 867 C CA . VAL A 1 113 ? 7.133 -8.607 -0.044 1.00 86.94 113 VAL A CA 1
ATOM 868 C C . VAL A 1 113 ? 5.833 -8.280 -0.758 1.00 86.94 113 VAL A C 1
ATOM 870 O O . VAL A 1 113 ? 5.619 -8.660 -1.910 1.00 86.94 113 VAL A O 1
ATOM 873 N N . HIS A 1 114 ? 4.968 -7.562 -0.059 1.00 89.88 114 HIS A N 1
ATOM 874 C CA . HIS A 1 114 ? 3.731 -7.009 -0.571 1.00 89.88 114 HIS A CA 1
ATOM 875 C C . HIS A 1 114 ? 3.837 -5.491 -0.624 1.00 89.88 114 HIS A C 1
ATOM 877 O O . HIS A 1 114 ? 4.257 -4.847 0.339 1.00 89.88 114 HIS A O 1
ATOM 883 N N . ILE A 1 115 ? 3.428 -4.934 -1.756 1.00 90.38 115 ILE A N 1
ATOM 884 C CA . ILE A 1 115 ? 3.248 -3.505 -1.963 1.00 90.38 115 ILE A CA 1
ATOM 885 C C . ILE A 1 115 ? 1.787 -3.203 -1.680 1.00 90.38 115 ILE A C 1
ATOM 887 O O . ILE A 1 115 ? 0.895 -3.728 -2.350 1.00 90.38 115 ILE A O 1
ATOM 891 N N . VAL A 1 116 ? 1.554 -2.352 -0.693 1.00 92.88 116 VAL A N 1
ATOM 892 C CA . VAL A 1 116 ? 0.219 -1.966 -0.248 1.00 92.88 116 VAL A CA 1
ATOM 893 C C . VAL A 1 116 ? 0.041 -0.477 -0.482 1.00 92.88 116 VAL A C 1
ATOM 895 O O . VAL A 1 116 ? 0.812 0.328 0.040 1.00 92.88 116 VAL A O 1
ATOM 898 N N . VAL A 1 117 ? -1.000 -0.104 -1.218 1.00 92.94 117 VAL A N 1
ATOM 899 C CA . VAL A 1 117 ? -1.419 1.290 -1.370 1.00 92.94 117 VAL A CA 1
ATOM 900 C C . VAL A 1 117 ? -2.551 1.560 -0.393 1.00 92.94 117 VAL A C 1
ATOM 902 O O . VAL A 1 117 ? -3.573 0.875 -0.388 1.00 92.94 117 VAL A O 1
ATOM 905 N N . LEU A 1 118 ? -2.364 2.565 0.451 1.00 93.69 118 LEU A N 1
ATOM 906 C CA . LEU A 1 118 ? -3.323 2.998 1.450 1.00 93.69 118 LEU A CA 1
ATOM 907 C C . LEU A 1 118 ? -3.905 4.352 1.077 1.00 93.69 118 LEU A C 1
ATOM 909 O O . LEU A 1 118 ? -3.173 5.286 0.756 1.00 93.69 118 LEU A O 1
ATOM 913 N N . ARG A 1 119 ? -5.216 4.490 1.246 1.00 93.94 119 ARG A N 1
ATOM 914 C CA . ARG A 1 119 ? -5.930 5.759 1.140 1.00 93.94 119 ARG A CA 1
ATOM 915 C C . ARG A 1 119 ? -6.339 6.238 2.524 1.00 93.94 119 ARG A C 1
ATOM 917 O O . ARG A 1 119 ? -7.000 5.520 3.273 1.00 93.94 119 ARG A O 1
ATOM 924 N N . ARG A 1 120 ? -5.979 7.473 2.873 1.00 90.06 120 ARG A N 1
ATOM 925 C CA . ARG A 1 120 ? -6.347 8.067 4.165 1.00 90.06 120 ARG A CA 1
ATOM 926 C C . ARG A 1 120 ? -7.868 8.155 4.323 1.00 90.06 120 ARG A C 1
ATOM 928 O O . ARG A 1 120 ? -8.563 8.690 3.460 1.00 90.06 120 ARG A O 1
ATOM 935 N N . ILE A 1 121 ? -8.376 7.714 5.471 1.00 89.75 121 ILE A N 1
ATOM 936 C CA . ILE A 1 121 ? -9.762 7.964 5.869 1.00 89.75 121 ILE A CA 1
ATOM 937 C C . ILE A 1 121 ? -9.762 9.289 6.626 1.00 89.75 121 ILE A C 1
ATOM 939 O O . ILE A 1 121 ? -9.189 9.407 7.711 1.00 89.75 121 ILE A O 1
ATOM 943 N N . ARG A 1 122 ? -10.368 10.328 6.045 1.00 76.31 122 ARG A N 1
ATOM 944 C CA . ARG A 1 122 ? -10.603 11.569 6.786 1.00 76.31 122 ARG A CA 1
ATOM 945 C C . ARG A 1 122 ? -11.646 11.263 7.856 1.00 76.31 122 ARG A C 1
ATOM 947 O O . ARG A 1 122 ? -12.791 10.968 7.531 1.00 76.31 122 ARG A O 1
ATOM 954 N N . SER A 1 123 ? -11.259 11.334 9.126 1.00 58.47 123 SER A N 1
ATOM 955 C CA . SER A 1 123 ? -12.237 11.466 10.201 1.00 58.47 123 SER A CA 1
ATOM 956 C C . SER A 1 123 ? -13.020 12.750 9.935 1.00 58.47 123 SER A C 1
ATOM 958 O O . SER A 1 123 ? -12.401 13.815 9.846 1.00 58.47 123 SER A O 1
ATOM 960 N N . ALA A 1 124 ? -14.341 12.658 9.772 1.00 46.56 124 ALA A N 1
ATOM 961 C CA . ALA A 1 124 ? -15.197 13.836 9.799 1.00 46.56 124 ALA A CA 1
ATOM 962 C C . ALA A 1 124 ? -14.881 14.584 11.100 1.00 46.56 124 ALA A C 1
ATOM 964 O O . ALA A 1 124 ? -15.010 14.018 12.187 1.00 46.56 124 ALA A O 1
ATOM 965 N N . GLY A 1 125 ? -14.338 15.796 10.966 1.00 40.31 125 GLY A N 1
ATOM 966 C CA . GLY A 1 125 ? -14.066 16.662 12.103 1.00 40.31 125 GLY A CA 1
ATOM 967 C C . GLY A 1 125 ? -15.359 16.834 12.885 1.00 40.31 125 GLY A C 1
ATOM 968 O O . GLY A 1 125 ? -16.396 17.138 12.295 1.00 40.31 125 GLY A O 1
ATOM 969 N N . ARG A 1 126 ? -15.289 16.546 14.179 1.00 35.25 126 ARG A N 1
ATOM 970 C CA . ARG A 1 126 ? -16.341 16.863 15.133 1.00 35.25 126 ARG A CA 1
ATOM 971 C C . ARG A 1 126 ? -16.087 18.251 15.693 1.00 35.25 126 ARG A C 1
ATOM 973 O O . ARG A 1 126 ? -14.890 18.565 15.886 1.00 35.25 126 ARG A O 1
#

Foldseek 3Di:
DDDPPPDPCVPPDPDDPPPVVVVVVCVVCVLVPCLVQAPHDWAWKWKAFPVGDDTFIWTWRDADPQGKTKIKGQDWDDAQTWMWIGRPDDDIFIWGFHDKDFDPHPVCVVGGIIITIIGGDDDPDD

Radius of gyration: 20.83 Å; chains: 1; bounding box: 33×36×62 Å